Protein AF-A0A3R6X4B0-F1 (afdb_monomer_lite)

Foldseek 3Di:
DLLQQLLCVVVVHPVVPGPCPVPDPVVNDQDLDPVCPLVVQAWDWWADPQFGTFPDWDWDPNPATKIKTWGAGDPPDDLVLKFKDKQPHTDAFDDDPRTTIDMDTRQDLQCQPPWIWIWIDNPPDITITTHGNSNVLSVLSPDDPPPDDPSVVSSSSSSVSSSSVCCVVVVDD

Radius of gyration: 17.88 Å; chains: 1; bounding box: 40×33×52 Å

Secondary structure (DSSP, 8-state):
-HHHHHHHHHTT-STTS-TTTTS-TTTTPPPS-STTGGGG-PPP--EETTTEEEEEEEEE-SSS-EEEEEEEEPTT--GGG-EEEETTEE--PEEETTEEEEEE----GGGTT--EEEEEE-SS-EEEEEE-HHHHHHHHHTSPTTSS-HHHHHHHHHHHHHHHHHHHHH---

Structure (mmCIF, N/CA/C/O backbone):
data_AF-A0A3R6X4B0-F1
#
_entry.id   AF-A0A3R6X4B0-F1
#
loop_
_atom_site.group_PDB
_atom_site.id
_atom_site.type_symbol
_atom_site.label_atom_id
_atom_site.label_alt_id
_atom_site.label_comp_id
_atom_site.label_asym_id
_atom_site.label_entity_id
_atom_site.label_seq_id
_atom_site.pdbx_PDB_ins_code
_atom_site.Cartn_x
_atom_site.Cartn_y
_atom_site.Cartn_z
_atom_site.occupancy
_atom_site.B_iso_or_equiv
_atom_site.auth_seq_id
_atom_site.auth_comp_id
_atom_site.auth_asym_id
_atom_site.auth_atom_id
_atom_site.pdbx_PDB_model_num
ATOM 1 N N . MET A 1 1 ? 8.317 2.671 -20.870 1.00 73.75 1 MET A N 1
ATOM 2 C CA . MET A 1 1 ? 8.643 1.346 -21.458 1.00 73.75 1 MET A CA 1
ATOM 3 C C . MET A 1 1 ? 9.401 0.444 -20.483 1.00 73.75 1 MET A C 1
ATOM 5 O O . MET A 1 1 ? 9.074 -0.736 -20.419 1.00 73.75 1 MET A O 1
ATOM 9 N N . ASN A 1 2 ? 10.327 0.977 -19.675 1.00 84.56 2 ASN A N 1
ATOM 10 C CA . ASN A 1 2 ? 11.082 0.195 -18.682 1.00 84.56 2 ASN A CA 1
ATOM 11 C C . ASN A 1 2 ? 10.197 -0.494 -17.626 1.00 84.56 2 ASN A C 1
ATOM 13 O O . ASN A 1 2 ? 10.368 -1.688 -17.402 1.00 84.56 2 ASN A O 1
ATOM 17 N N . TYR A 1 3 ? 9.165 0.177 -17.091 1.00 81.69 3 TYR A N 1
ATOM 18 C CA . TYR A 1 3 ? 8.182 -0.472 -16.204 1.00 81.69 3 TYR A CA 1
ATOM 19 C C . TYR A 1 3 ? 7.531 -1.725 -16.818 1.00 81.69 3 TYR A C 1
ATOM 21 O O . TYR A 1 3 ? 7.415 -2.755 -16.155 1.00 81.69 3 TYR A O 1
ATOM 29 N N . GLY A 1 4 ? 7.164 -1.670 -18.103 1.00 81.31 4 GLY A N 1
ATOM 30 C CA . GLY A 1 4 ? 6.580 -2.809 -18.818 1.00 81.31 4 GLY A CA 1
ATOM 31 C C . GLY A 1 4 ? 7.544 -3.993 -18.917 1.00 81.31 4 GLY A C 1
ATOM 32 O O . GLY A 1 4 ? 7.166 -5.113 -18.587 1.00 81.31 4 GLY A O 1
ATOM 33 N N . ALA A 1 5 ? 8.805 -3.742 -19.278 1.00 84.44 5 ALA A N 1
ATOM 34 C CA . ALA A 1 5 ? 9.828 -4.785 -19.367 1.00 84.44 5 ALA A CA 1
ATOM 35 C C . ALA A 1 5 ? 10.166 -5.406 -18.000 1.00 84.44 5 ALA A C 1
ATOM 37 O O . ALA A 1 5 ? 10.307 -6.625 -17.891 1.00 84.44 5 ALA A O 1
ATOM 38 N N . CYS A 1 6 ? 10.242 -4.594 -16.942 1.00 85.25 6 CYS A N 1
ATOM 39 C CA . CYS A 1 6 ? 10.422 -5.087 -15.576 1.00 85.25 6 CYS A CA 1
ATOM 40 C C . CYS A 1 6 ? 9.224 -5.927 -15.118 1.00 85.25 6 CYS A C 1
ATOM 42 O O . CYS A 1 6 ? 9.415 -6.995 -14.543 1.00 85.25 6 CYS A O 1
ATOM 44 N N . SER A 1 7 ? 7.997 -5.503 -15.438 1.00 82.25 7 SER A N 1
ATOM 45 C CA . SER A 1 7 ? 6.775 -6.263 -15.136 1.00 82.25 7 SER A CA 1
ATOM 46 C C . SER A 1 7 ? 6.751 -7.612 -15.862 1.00 82.25 7 SER A C 1
ATOM 48 O O . SER A 1 7 ? 6.443 -8.636 -15.254 1.00 82.25 7 SER A O 1
ATOM 50 N N . GLN A 1 8 ? 7.126 -7.638 -17.146 1.00 85.19 8 GLN A N 1
ATOM 51 C CA . GLN A 1 8 ? 7.242 -8.867 -17.940 1.00 85.19 8 GLN A CA 1
ATOM 52 C C . GLN A 1 8 ? 8.205 -9.872 -17.301 1.00 85.19 8 GLN A C 1
ATOM 54 O O . GLN A 1 8 ? 7.858 -11.045 -17.160 1.00 85.19 8 GLN A O 1
ATOM 59 N N . LYS A 1 9 ? 9.382 -9.412 -16.860 1.00 87.25 9 LYS A N 1
ATOM 60 C CA . LYS A 1 9 ? 10.363 -10.254 -16.161 1.00 87.25 9 LYS A CA 1
ATOM 61 C C . LYS A 1 9 ? 9.831 -10.746 -14.816 1.00 87.25 9 LYS A C 1
ATOM 63 O O . LYS A 1 9 ? 9.786 -11.952 -14.597 1.00 87.25 9 LYS A O 1
ATOM 68 N N . TYR A 1 10 ? 9.351 -9.836 -13.966 1.00 87.44 10 TYR A N 1
ATOM 69 C CA . TYR A 1 10 ? 8.884 -10.160 -12.615 1.00 87.44 10 TYR A CA 1
ATOM 70 C C . TYR A 1 10 ? 7.732 -11.175 -12.612 1.00 87.44 10 TYR A C 1
ATOM 72 O O . TYR A 1 10 ? 7.710 -12.112 -11.818 1.00 87.44 10 TYR A O 1
ATOM 80 N N . PHE A 1 11 ? 6.777 -11.032 -13.534 1.00 88.00 11 PHE A N 1
ATOM 81 C CA . PHE A 1 11 ? 5.640 -11.950 -13.644 1.00 88.00 11 PHE A CA 1
ATOM 82 C C . PHE A 1 11 ? 5.890 -13.147 -14.574 1.00 88.00 11 PHE A C 1
ATOM 84 O O . PHE A 1 11 ? 4.974 -13.950 -14.779 1.00 88.00 11 PHE A O 1
ATOM 91 N N . ASN A 1 12 ? 7.098 -13.273 -15.136 1.00 88.25 12 ASN A N 1
ATOM 92 C CA . ASN A 1 12 ? 7.474 -14.275 -16.133 1.00 88.25 12 ASN A CA 1
ATOM 93 C C . ASN A 1 12 ? 6.470 -14.354 -17.306 1.00 88.25 12 ASN A C 1
ATOM 95 O O . ASN A 1 12 ? 5.888 -15.401 -17.609 1.00 88.25 12 ASN A O 1
ATOM 99 N N . LYS A 1 13 ? 6.200 -13.204 -17.934 1.00 86.62 13 LYS A N 1
ATOM 100 C CA . LYS A 1 13 ? 5.257 -13.038 -19.049 1.00 86.62 13 LYS A CA 1
ATOM 101 C C . LYS A 1 13 ? 5.937 -12.374 -20.239 1.00 86.62 13 LYS A C 1
ATOM 103 O O . LYS A 1 13 ? 6.436 -11.267 -20.108 1.00 86.62 13 LYS A O 1
ATOM 108 N N . ALA A 1 14 ? 5.879 -13.021 -21.407 1.00 86.38 14 ALA A N 1
ATOM 109 C CA . ALA A 1 14 ? 6.414 -12.493 -22.669 1.00 86.38 14 ALA A CA 1
ATOM 110 C C . ALA A 1 14 ? 7.880 -12.014 -22.564 1.00 86.38 14 ALA A C 1
ATOM 112 O O . ALA A 1 14 ? 8.239 -10.966 -23.090 1.00 86.38 14 ALA A O 1
ATOM 113 N N . VAL A 1 15 ? 8.722 -12.777 -21.857 1.00 88.88 15 VAL A N 1
ATOM 114 C CA . VAL A 1 15 ? 10.121 -12.407 -21.570 1.00 88.88 15 VAL A CA 1
ATOM 115 C C . VAL A 1 15 ? 11.027 -12.409 -22.808 1.00 88.88 15 VAL A C 1
ATOM 117 O O . VAL A 1 15 ? 12.041 -11.718 -22.805 1.00 88.88 15 VAL A O 1
ATOM 120 N N . ASP A 1 16 ? 10.631 -13.104 -23.879 1.00 88.94 16 ASP A N 1
ATOM 121 C CA . ASP A 1 16 ? 11.323 -13.095 -25.179 1.00 88.94 16 ASP A CA 1
ATOM 122 C C . ASP A 1 16 ? 10.982 -11.859 -26.035 1.00 88.94 16 ASP A C 1
ATOM 124 O O . ASP A 1 16 ? 11.604 -11.613 -27.068 1.00 88.94 16 ASP A O 1
ATOM 128 N N . ASP A 1 17 ? 9.989 -11.067 -25.614 1.00 90.75 17 ASP A N 1
ATOM 129 C CA . ASP A 1 17 ? 9.497 -9.889 -26.329 1.00 90.75 17 ASP A CA 1
ATOM 130 C C . ASP A 1 17 ? 9.330 -8.698 -25.375 1.00 90.75 17 ASP A C 1
ATOM 132 O O . ASP A 1 17 ? 8.232 -8.196 -25.122 1.00 90.75 17 ASP A O 1
ATOM 136 N N . LEU A 1 18 ? 10.447 -8.278 -24.776 1.00 89.75 18 LEU A N 1
ATOM 137 C CA . LEU A 1 18 ? 10.450 -7.198 -23.791 1.00 89.75 18 LEU A CA 1
ATOM 138 C C . LEU A 1 18 ? 9.989 -5.865 -24.395 1.00 89.75 18 LEU A C 1
ATOM 140 O O . LEU A 1 18 ? 10.432 -5.454 -25.468 1.00 89.75 18 LEU A O 1
ATOM 144 N N . ALA A 1 19 ? 9.178 -5.126 -23.641 1.00 87.88 19 ALA A N 1
ATOM 145 C CA . ALA A 1 19 ? 8.595 -3.850 -24.047 1.00 87.88 19 ALA A CA 1
ATOM 146 C C . ALA A 1 19 ? 9.638 -2.767 -24.370 1.00 87.88 19 ALA A C 1
ATOM 148 O O . ALA A 1 19 ? 9.338 -1.819 -25.092 1.00 87.88 19 ALA A O 1
ATOM 149 N N . ASN A 1 20 ? 10.858 -2.888 -23.841 1.00 87.19 20 ASN A N 1
ATOM 150 C CA . ASN A 1 20 ? 11.968 -1.973 -24.100 1.00 87.19 20 ASN A CA 1
ATOM 151 C C . ASN A 1 20 ? 13.062 -2.570 -25.007 1.00 87.19 20 ASN A C 1
ATOM 153 O O . ASN A 1 20 ? 14.118 -1.958 -25.145 1.00 87.19 20 ASN A O 1
ATOM 157 N N . LYS A 1 21 ? 12.832 -3.724 -25.658 1.00 87.31 21 LYS A N 1
ATOM 158 C CA . LYS A 1 21 ? 13.853 -4.439 -26.456 1.00 87.31 21 LYS A CA 1
ATOM 159 C C . LYS A 1 21 ? 1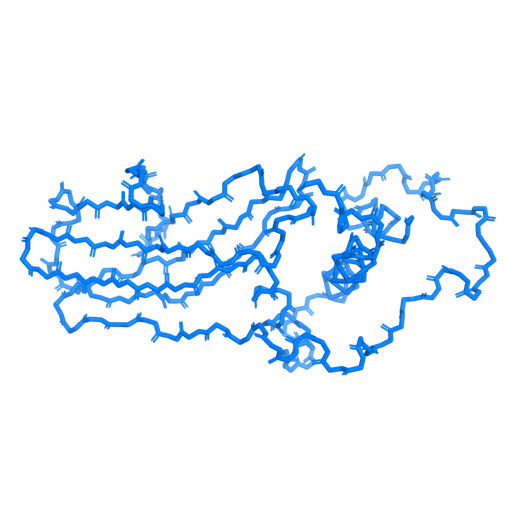4.478 -3.617 -27.593 1.00 87.31 21 LYS A C 1
ATOM 161 O O . LYS A 1 21 ? 15.594 -3.903 -28.003 1.00 87.31 21 LYS A O 1
ATOM 166 N N . ASN A 1 22 ? 13.749 -2.624 -28.106 1.00 88.31 22 ASN A N 1
ATOM 167 C CA . ASN A 1 22 ? 14.190 -1.758 -29.204 1.00 88.31 22 ASN A CA 1
ATOM 168 C C . ASN A 1 22 ? 14.879 -0.470 -28.716 1.00 88.31 22 ASN A C 1
ATOM 170 O O . ASN A 1 22 ? 15.312 0.332 -29.540 1.00 88.31 22 ASN A O 1
ATOM 174 N N . LEU A 1 23 ? 14.938 -0.242 -27.401 1.00 87.00 23 LEU A N 1
ATOM 175 C CA . LEU A 1 23 ? 15.666 0.882 -26.818 1.00 87.00 23 LEU A CA 1
ATOM 176 C C . LEU A 1 23 ? 17.159 0.559 -26.748 1.00 87.00 23 LEU A C 1
ATOM 178 O O . LEU A 1 23 ? 17.549 -0.601 -26.606 1.00 87.00 23 LEU A O 1
ATOM 182 N N . ASN A 1 24 ? 17.996 1.590 -26.840 1.00 85.75 24 ASN A N 1
ATOM 183 C CA . ASN A 1 24 ? 19.426 1.436 -26.588 1.00 85.75 24 ASN A CA 1
ATOM 184 C C . ASN A 1 24 ? 19.682 1.188 -25.086 1.00 85.75 24 ASN A C 1
ATOM 186 O O . ASN A 1 24 ? 18.801 1.380 -24.250 1.00 85.75 24 ASN A O 1
ATOM 190 N N . SER A 1 25 ? 20.901 0.775 -24.738 1.00 80.19 25 SER A N 1
ATOM 191 C CA . SER A 1 25 ? 21.256 0.439 -23.353 1.00 80.19 25 SER A CA 1
ATOM 192 C C . SER A 1 25 ? 21.119 1.609 -22.376 1.00 80.19 25 SER A C 1
ATOM 194 O O . SER A 1 25 ? 20.826 1.374 -21.211 1.00 80.19 25 SER A O 1
ATOM 196 N N . TYR A 1 26 ? 21.314 2.846 -22.842 1.00 77.56 26 TYR A N 1
ATOM 197 C CA . TYR A 1 26 ? 21.172 4.048 -22.020 1.00 77.56 26 TYR A CA 1
ATOM 198 C C . TYR A 1 26 ? 19.702 4.294 -21.651 1.00 77.56 26 TYR A C 1
ATOM 200 O O . TYR A 1 26 ? 19.375 4.467 -20.485 1.00 77.56 26 TYR A O 1
ATOM 208 N N . ASP A 1 27 ? 18.791 4.186 -22.618 1.00 79.31 27 ASP A N 1
ATOM 209 C CA . ASP A 1 27 ? 17.349 4.373 -22.403 1.00 79.31 27 ASP A CA 1
ATOM 210 C C . ASP A 1 27 ? 16.686 3.198 -21.654 1.00 79.31 27 ASP A C 1
ATOM 212 O O . ASP A 1 27 ? 15.547 3.304 -21.187 1.00 79.31 27 ASP A O 1
ATOM 216 N N . GLN A 1 28 ? 17.369 2.054 -21.550 1.00 80.44 28 GLN A N 1
ATOM 217 C CA . GLN A 1 28 ? 16.946 0.920 -20.722 1.00 80.44 28 GLN A CA 1
ATOM 218 C C . GLN A 1 28 ? 17.353 1.067 -19.252 1.00 80.44 28 GLN A C 1
ATOM 220 O O . GLN A 1 28 ? 16.812 0.353 -18.402 1.00 80.44 28 GLN A O 1
ATOM 225 N N . GLU A 1 29 ? 18.292 1.963 -18.947 1.00 80.56 29 GLU A N 1
ATOM 226 C CA . GLU A 1 29 ? 18.723 2.231 -17.583 1.00 80.56 29 GLU A CA 1
ATOM 227 C C . GLU A 1 29 ? 17.609 2.959 -16.822 1.00 80.56 29 GLU A C 1
ATOM 229 O O . GLU A 1 29 ? 16.997 3.905 -17.317 1.00 80.56 29 GLU A O 1
ATOM 234 N N . ILE A 1 30 ? 17.313 2.494 -15.607 1.00 80.56 30 ILE A N 1
ATOM 235 C CA . ILE A 1 30 ? 16.390 3.192 -14.711 1.00 80.56 30 ILE A CA 1
ATOM 236 C C . ILE A 1 30 ? 17.265 3.984 -13.741 1.00 80.56 30 ILE A C 1
ATOM 238 O O . ILE A 1 30 ? 18.032 3.355 -13.003 1.00 80.56 30 ILE A O 1
ATOM 242 N N . PRO A 1 31 ? 17.183 5.322 -13.709 1.00 72.62 31 PRO A N 1
ATOM 243 C CA . PRO A 1 31 ? 18.043 6.131 -12.855 1.00 72.62 31 PRO A CA 1
ATOM 244 C C . PRO A 1 31 ? 17.876 5.747 -11.378 1.00 72.62 31 PRO A C 1
ATOM 246 O O . PRO A 1 31 ? 16.771 5.491 -10.902 1.00 72.62 31 PRO A O 1
ATOM 249 N N . ASP A 1 32 ? 18.992 5.662 -10.647 1.00 63.28 32 ASP A N 1
ATOM 250 C CA . ASP A 1 32 ? 19.027 5.192 -9.251 1.00 63.28 32 ASP A CA 1
ATOM 251 C C . ASP A 1 32 ? 18.289 6.100 -8.271 1.00 63.28 32 ASP A C 1
ATOM 253 O O . ASP A 1 32 ? 17.886 5.656 -7.195 1.00 63.28 32 ASP A O 1
ATOM 257 N N . ARG A 1 33 ? 18.134 7.381 -8.605 1.00 60.03 33 ARG A N 1
ATOM 258 C CA . ARG A 1 33 ? 17.599 8.382 -7.688 1.00 60.03 33 ARG A CA 1
ATOM 259 C C . ARG A 1 33 ? 16.831 9.420 -8.477 1.00 60.03 33 ARG A C 1
ATOM 261 O O . ARG A 1 33 ? 17.416 10.186 -9.229 1.00 60.03 33 ARG A O 1
ATOM 268 N N . PHE A 1 34 ? 15.530 9.466 -8.239 1.00 68.12 34 PHE A N 1
ATOM 269 C CA . PHE A 1 34 ? 14.620 10.507 -8.712 1.00 68.12 34 PHE A CA 1
ATOM 270 C C . PHE A 1 34 ? 14.891 11.859 -8.015 1.00 68.12 34 PHE A C 1
ATOM 272 O O . PHE A 1 34 ? 13.966 12.466 -7.498 1.00 68.12 34 PHE A O 1
ATOM 279 N N . ASP A 1 35 ? 16.149 12.283 -7.851 1.00 67.38 35 ASP A N 1
ATOM 280 C CA . ASP A 1 35 ? 16.543 13.501 -7.117 1.00 67.38 35 ASP A CA 1
ATOM 281 C C . ASP A 1 35 ? 15.882 13.655 -5.728 1.00 67.38 35 ASP A C 1
ATOM 283 O O . ASP A 1 35 ? 15.530 14.746 -5.286 1.00 67.38 35 ASP A O 1
ATOM 287 N N . GLY A 1 36 ? 15.675 12.539 -5.019 1.00 78.62 36 GLY A N 1
ATOM 288 C CA . GLY A 1 36 ? 14.999 12.536 -3.718 1.00 78.62 36 GLY A CA 1
ATOM 289 C C . GLY A 1 36 ? 13.472 12.673 -3.771 1.00 78.62 36 GLY A C 1
ATOM 290 O O . GLY A 1 36 ? 12.856 12.710 -2.713 1.00 78.62 36 GLY A O 1
ATOM 291 N N . TYR A 1 37 ? 12.843 12.670 -4.952 1.00 83.62 37 TYR A N 1
ATOM 292 C CA . TYR A 1 37 ? 11.382 12.654 -5.146 1.00 83.62 37 TYR A CA 1
ATOM 293 C C . TYR A 1 37 ? 10.682 11.607 -4.275 1.00 83.62 37 TYR A C 1
ATOM 295 O O . TYR A 1 37 ? 9.666 11.906 -3.651 1.00 83.62 37 TYR A O 1
ATOM 303 N N . ILE A 1 38 ? 11.258 10.404 -4.161 1.00 88.19 38 ILE A N 1
ATOM 304 C CA . ILE A 1 38 ? 10.654 9.326 -3.373 1.00 88.19 38 ILE A CA 1
ATOM 305 C C . ILE A 1 38 ? 10.563 9.667 -1.874 1.00 88.19 38 ILE A C 1
ATOM 307 O O . ILE A 1 38 ? 9.667 9.181 -1.192 1.00 88.19 38 ILE A O 1
ATOM 311 N N . ASN A 1 39 ? 11.429 10.552 -1.366 1.00 89.62 39 ASN A N 1
ATOM 312 C CA . ASN A 1 39 ? 11.486 10.920 0.052 1.00 89.62 39 ASN A CA 1
ATOM 313 C C . ASN A 1 39 ? 10.238 11.675 0.531 1.00 89.62 39 ASN A C 1
ATOM 315 O O . ASN A 1 39 ? 10.044 11.808 1.735 1.00 89.62 39 ASN A O 1
ATOM 319 N N . GLY A 1 40 ? 9.398 12.173 -0.383 1.00 89.94 40 GLY A N 1
ATOM 320 C CA . GLY A 1 40 ? 8.113 12.785 -0.042 1.00 89.94 40 GLY A CA 1
ATOM 321 C C . GLY A 1 40 ? 7.022 11.781 0.345 1.00 89.94 40 GLY A C 1
ATOM 322 O O . GLY A 1 40 ? 5.975 12.195 0.828 1.00 89.94 40 GLY A O 1
ATOM 323 N N . PHE A 1 41 ? 7.249 10.478 0.155 1.00 93.44 41 PHE A N 1
ATOM 324 C CA . PHE A 1 41 ? 6.233 9.436 0.328 1.00 93.44 41 PHE A CA 1
ATOM 325 C C . PHE A 1 41 ? 6.506 8.547 1.545 1.00 93.44 41 PHE A C 1
ATOM 327 O O . PHE A 1 41 ? 6.360 7.328 1.496 1.00 93.44 41 PHE A O 1
ATOM 334 N N . VAL A 1 42 ? 6.911 9.144 2.663 1.00 94.38 42 VAL A N 1
ATOM 335 C CA . VAL A 1 42 ? 7.042 8.406 3.924 1.00 94.38 42 VAL A CA 1
ATOM 336 C C . VAL A 1 42 ? 5.648 8.139 4.489 1.00 94.38 42 VAL A C 1
ATOM 338 O O . VAL A 1 42 ? 4.895 9.074 4.742 1.00 94.38 42 VAL A O 1
ATOM 341 N N . ALA A 1 43 ? 5.302 6.868 4.698 1.00 93.94 43 ALA A N 1
ATOM 342 C CA . ALA A 1 43 ? 4.048 6.507 5.348 1.00 93.94 43 ALA A CA 1
ATOM 343 C C . ALA A 1 43 ? 4.095 6.836 6.842 1.00 93.94 43 ALA A C 1
ATOM 345 O O . ALA A 1 43 ? 4.976 6.357 7.562 1.00 93.94 43 ALA A O 1
ATOM 346 N N . GLU A 1 44 ? 3.113 7.593 7.323 1.00 93.06 44 GLU A N 1
ATOM 347 C CA . GLU A 1 44 ? 2.943 7.801 8.754 1.00 93.06 44 GLU A CA 1
ATOM 348 C C . GLU A 1 44 ? 2.275 6.590 9.409 1.00 93.06 44 GLU A C 1
ATOM 350 O O . GLU A 1 44 ? 1.324 5.984 8.891 1.00 93.06 44 GLU A O 1
ATOM 355 N N . LYS A 1 45 ? 2.777 6.236 10.593 1.00 91.75 45 LYS A N 1
ATOM 356 C CA . LYS A 1 45 ? 2.167 5.203 11.421 1.00 91.75 45 LYS A CA 1
ATOM 357 C C . LYS A 1 45 ? 0.927 5.785 12.097 1.00 91.75 45 LYS A C 1
ATOM 359 O O . LYS A 1 45 ? 1.049 6.568 13.035 1.00 91.75 45 LYS A O 1
ATOM 364 N N . ALA A 1 46 ? -0.254 5.359 11.662 1.00 96.62 46 ALA A N 1
ATOM 365 C CA . ALA A 1 46 ? -1.499 5.694 12.337 1.00 96.62 46 ALA A CA 1
ATOM 366 C C . ALA A 1 46 ? -1.835 4.630 13.390 1.00 96.62 46 ALA A C 1
ATOM 368 O O . ALA A 1 46 ? -1.932 3.437 13.085 1.00 96.62 46 ALA A O 1
ATOM 369 N N . GLU A 1 47 ? -2.052 5.065 14.627 1.00 97.50 47 GLU A N 1
ATOM 370 C CA . GLU A 1 47 ? -2.442 4.204 15.740 1.00 97.50 47 GLU A CA 1
ATOM 371 C C . GLU A 1 47 ? -3.492 4.877 16.627 1.00 97.50 47 GLU A C 1
ATOM 373 O O . GLU A 1 47 ? -3.579 6.098 16.735 1.00 97.50 47 GLU A O 1
ATOM 378 N N . ASN A 1 48 ? -4.318 4.056 17.262 1.00 97.75 48 ASN A N 1
ATOM 379 C CA . ASN A 1 48 ? -5.344 4.458 18.203 1.00 97.75 48 ASN A CA 1
ATOM 380 C C . ASN A 1 48 ? -5.365 3.436 19.348 1.00 97.75 48 ASN A C 1
ATOM 382 O O . ASN A 1 48 ? -5.487 2.232 19.123 1.00 97.75 48 ASN A O 1
ATOM 386 N N . GLY A 1 49 ? -5.263 3.911 20.593 1.00 96.50 49 GLY A N 1
ATOM 387 C CA . GLY A 1 49 ? -5.155 3.043 21.772 1.00 96.50 49 GLY A CA 1
ATOM 388 C C . GLY A 1 49 ? -6.353 2.111 21.998 1.00 96.50 49 GLY A C 1
ATOM 389 O O . GLY A 1 49 ? -6.198 1.084 22.660 1.00 96.50 49 GLY A O 1
ATOM 390 N N . VAL A 1 50 ? -7.513 2.451 21.427 1.00 97.38 50 VAL A N 1
ATOM 391 C CA . VAL A 1 50 ? -8.732 1.639 21.446 1.00 97.38 50 VAL A CA 1
ATOM 392 C C . VAL A 1 50 ? -8.823 0.797 20.182 1.00 97.38 50 VAL A C 1
ATOM 394 O O . VAL A 1 50 ? -8.950 -0.414 20.288 1.00 97.38 50 VAL A O 1
ATOM 397 N N . LEU A 1 51 ? -8.724 1.412 18.999 1.00 97.94 51 LEU A N 1
ATOM 398 C CA . LEU A 1 51 ? -9.024 0.740 17.733 1.00 97.94 51 LEU A CA 1
ATOM 399 C C . LEU A 1 51 ? -7.889 -0.144 17.200 1.00 97.94 51 LEU A C 1
ATOM 401 O O . LEU A 1 51 ? -8.168 -1.092 16.477 1.00 97.94 51 LEU A O 1
ATOM 405 N N . GLY A 1 52 ? -6.627 0.102 17.547 1.00 97.88 52 GLY A N 1
ATOM 406 C CA . GLY A 1 52 ? -5.479 -0.614 16.978 1.00 97.88 52 GLY A CA 1
ATOM 407 C C . GLY A 1 52 ? -4.653 0.273 16.050 1.00 97.88 52 GLY A C 1
ATOM 408 O O . GLY A 1 52 ? -4.479 1.453 16.339 1.00 97.88 52 GLY A O 1
ATOM 409 N N . GLN A 1 53 ? -4.106 -0.268 14.961 1.00 98.31 53 GLN A N 1
ATOM 410 C CA . GLN A 1 53 ? -3.150 0.463 14.115 1.00 98.31 53 GLN A CA 1
ATOM 411 C C . GLN A 1 53 ? -3.200 0.063 12.637 1.00 98.31 53 GLN A C 1
ATOM 413 O O . GLN A 1 53 ? -3.618 -1.043 12.291 1.00 98.31 53 GLN A O 1
ATOM 418 N N . PHE A 1 54 ? -2.701 0.940 11.766 1.00 97.81 54 PHE A N 1
ATOM 419 C CA . PHE A 1 54 ? -2.281 0.560 10.419 1.00 97.81 54 PHE A CA 1
ATOM 420 C C . PHE A 1 54 ? -0.832 0.063 10.475 1.00 97.81 54 PHE A C 1
ATOM 422 O O . PHE A 1 54 ? 0.100 0.820 10.733 1.00 97.81 54 PHE A O 1
ATOM 429 N N . ALA A 1 55 ? -0.663 -1.248 10.302 1.00 95.62 55 ALA A N 1
ATOM 430 C CA . ALA A 1 55 ? 0.571 -1.978 10.583 1.00 95.62 55 ALA A CA 1
ATOM 431 C C . ALA A 1 55 ? 1.506 -2.110 9.371 1.00 95.62 55 ALA A C 1
ATOM 433 O O . ALA A 1 55 ? 2.668 -2.481 9.531 1.00 95.62 55 ALA A O 1
ATOM 434 N N . GLY A 1 56 ? 1.023 -1.833 8.159 1.00 94.56 56 GLY A N 1
ATOM 435 C CA . GLY A 1 56 ? 1.855 -1.916 6.965 1.00 94.56 56 GLY A CA 1
ATOM 436 C C . GLY A 1 56 ? 1.097 -1.721 5.662 1.00 94.56 56 GLY A C 1
ATOM 437 O O . GLY A 1 56 ? -0.127 -1.571 5.641 1.00 94.56 56 GLY A O 1
ATOM 438 N N . LEU A 1 57 ? 1.865 -1.763 4.574 1.00 95.00 57 LEU A N 1
ATOM 439 C CA . LEU A 1 57 ? 1.416 -1.563 3.202 1.00 95.00 57 LEU A CA 1
ATOM 440 C C . LEU A 1 57 ? 1.829 -2.756 2.334 1.00 95.00 57 LEU A C 1
ATOM 442 O O . LEU A 1 57 ? 2.872 -3.372 2.551 1.00 95.00 57 LEU A O 1
ATOM 446 N N . SER A 1 58 ? 1.042 -3.060 1.308 1.00 94.38 58 SER A N 1
ATOM 447 C CA . SER A 1 58 ? 1.515 -3.842 0.161 1.00 94.38 58 SER A CA 1
ATOM 448 C C . SER A 1 58 ? 0.883 -3.341 -1.126 1.00 94.38 58 SER A C 1
ATOM 450 O O . SER A 1 58 ? -0.156 -2.682 -1.095 1.00 94.38 58 SER A O 1
ATOM 452 N N . MET A 1 59 ? 1.494 -3.679 -2.257 1.00 93.94 59 MET A N 1
ATOM 453 C CA . MET A 1 59 ? 0.980 -3.322 -3.571 1.00 93.94 59 MET A CA 1
ATOM 454 C C . MET A 1 59 ? 0.915 -4.548 -4.476 1.00 93.94 59 MET A C 1
ATOM 456 O O . MET A 1 59 ? 1.823 -5.380 -4.488 1.00 93.94 59 MET A O 1
ATOM 460 N N . VAL A 1 60 ? -0.165 -4.655 -5.245 1.00 91.94 60 VAL A N 1
ATOM 461 C CA . VAL A 1 60 ? -0.339 -5.668 -6.290 1.00 91.94 60 VAL A CA 1
ATOM 462 C C . VAL A 1 60 ? -0.307 -4.955 -7.639 1.00 91.94 60 VAL A C 1
ATOM 464 O O . VAL A 1 60 ? -0.978 -3.943 -7.799 1.00 91.94 60 VAL A O 1
ATOM 467 N N . LEU A 1 61 ? 0.486 -5.477 -8.585 1.00 87.19 61 LEU A N 1
ATOM 468 C CA . LEU A 1 61 ? 0.727 -4.869 -9.910 1.00 87.19 61 LEU A CA 1
ATOM 469 C C . LEU A 1 61 ? 0.380 -5.797 -11.093 1.00 87.19 61 LEU A C 1
ATOM 471 O O . LEU A 1 61 ? 0.737 -5.523 -12.235 1.00 87.19 61 LEU A O 1
ATOM 475 N N . LYS A 1 62 ? -0.253 -6.950 -10.839 1.00 77.94 62 LYS A N 1
ATOM 476 C CA . LYS A 1 62 ? -0.383 -8.026 -11.841 1.00 77.94 62 LYS A CA 1
ATOM 477 C C . LYS A 1 62 ? -1.399 -7.727 -12.952 1.00 77.94 62 LYS A C 1
ATOM 479 O O . LYS A 1 62 ? -1.179 -8.122 -14.093 1.00 77.94 62 LYS A O 1
ATOM 484 N N . SER A 1 63 ? -2.527 -7.115 -12.610 1.00 76.81 63 SER A N 1
ATOM 485 C CA . SER A 1 63 ? -3.622 -6.785 -13.542 1.00 76.81 63 SER A CA 1
ATOM 486 C C . SER A 1 63 ? -3.986 -5.305 -13.508 1.00 76.81 63 SER A C 1
ATOM 488 O O . SER A 1 63 ? -4.375 -4.737 -14.520 1.00 76.81 63 SER A O 1
ATOM 490 N N . GLU A 1 64 ? -3.825 -4.694 -12.344 1.00 87.56 64 GLU A N 1
ATOM 491 C CA . GLU A 1 64 ? -4.055 -3.291 -12.038 1.00 87.56 64 GLU A CA 1
ATOM 492 C C . GLU A 1 64 ? -3.125 -2.908 -10.881 1.00 87.56 64 GLU A C 1
ATOM 494 O O . GLU A 1 64 ? -2.473 -3.783 -10.300 1.00 87.56 64 GLU A O 1
ATOM 499 N N . THR A 1 65 ? -3.078 -1.619 -10.551 1.00 91.75 65 THR A N 1
ATOM 500 C CA . THR A 1 65 ? -2.420 -1.139 -9.336 1.00 91.75 65 THR A CA 1
ATOM 501 C C . THR A 1 65 ? -3.419 -1.163 -8.186 1.00 91.75 65 THR A C 1
ATOM 503 O O . THR A 1 65 ? -4.364 -0.372 -8.165 1.00 91.75 65 THR A O 1
ATOM 506 N N . THR A 1 66 ? -3.182 -2.039 -7.213 1.00 95.38 66 THR A N 1
ATOM 507 C CA . THR A 1 66 ? -3.961 -2.112 -5.971 1.00 95.38 66 THR A CA 1
ATOM 508 C C . THR A 1 66 ? -3.055 -1.812 -4.783 1.00 95.38 66 THR A C 1
ATOM 510 O O . THR A 1 66 ? -2.046 -2.497 -4.596 1.00 95.38 66 THR A O 1
ATOM 513 N N . LEU A 1 67 ? -3.425 -0.832 -3.959 1.00 96.69 67 LEU A N 1
ATOM 514 C CA . LEU A 1 67 ? -2.790 -0.565 -2.667 1.00 96.69 67 LEU A CA 1
ATOM 515 C C . LEU A 1 67 ? -3.570 -1.273 -1.559 1.00 96.69 67 LEU A C 1
ATOM 517 O O . LEU A 1 67 ? -4.788 -1.151 -1.472 1.00 96.69 67 LEU A O 1
ATOM 521 N N . ASN A 1 68 ? -2.862 -1.977 -0.686 1.00 97.06 68 ASN A N 1
ATOM 522 C CA . ASN A 1 68 ? -3.427 -2.663 0.467 1.00 97.06 68 ASN A CA 1
ATOM 523 C C . ASN A 1 68 ? -2.866 -2.072 1.758 1.00 97.06 68 ASN A C 1
ATOM 525 O O . ASN A 1 68 ? -1.647 -2.051 1.942 1.00 97.06 68 ASN A O 1
ATOM 529 N N . ILE A 1 69 ? -3.753 -1.680 2.669 1.00 97.69 69 ILE A N 1
ATOM 530 C CA . ILE A 1 69 ? -3.417 -1.255 4.028 1.00 97.69 69 ILE A CA 1
ATOM 531 C C . ILE A 1 69 ? -3.754 -2.391 4.988 1.00 97.69 69 ILE A C 1
ATOM 533 O O . ILE A 1 69 ? -4.877 -2.902 4.996 1.00 97.69 69 ILE A O 1
ATOM 537 N N . PHE A 1 70 ? -2.785 -2.792 5.805 1.00 97.69 70 PHE A N 1
ATOM 538 C CA . PHE A 1 70 ? -2.985 -3.805 6.835 1.00 97.69 70 PHE A CA 1
ATOM 539 C C . PHE A 1 70 ? -3.454 -3.130 8.117 1.00 97.69 70 PHE A C 1
ATOM 541 O O . PHE A 1 70 ? -2.669 -2.482 8.806 1.00 97.69 70 PHE A O 1
ATOM 548 N N . TYR A 1 71 ? -4.729 -3.296 8.453 1.00 98.38 71 TYR A N 1
ATOM 549 C CA . TYR A 1 71 ? -5.260 -2.903 9.751 1.00 98.38 71 TYR A CA 1
ATOM 550 C C . TYR A 1 71 ? -5.095 -4.045 10.754 1.00 98.38 71 TYR A C 1
ATOM 552 O O . TYR A 1 71 ? -5.515 -5.180 10.514 1.00 98.38 71 TYR A O 1
ATOM 560 N N . GLU A 1 72 ? -4.477 -3.732 11.886 1.00 98.06 72 GLU A N 1
ATOM 561 C CA . GLU A 1 72 ? -4.340 -4.614 13.034 1.00 98.06 72 GLU A CA 1
ATOM 562 C C . GLU A 1 72 ? -5.256 -4.118 14.157 1.00 98.06 72 GLU A C 1
ATOM 564 O O . GLU A 1 72 ? -4.987 -3.060 14.739 1.00 98.06 72 GLU A O 1
ATOM 569 N N . PRO A 1 73 ? -6.346 -4.839 14.467 1.00 97.81 73 PRO A N 1
ATOM 570 C CA . PRO A 1 73 ? -7.244 -4.443 15.537 1.00 97.81 73 PRO A CA 1
ATOM 571 C C . PRO A 1 73 ? -6.568 -4.607 16.895 1.00 97.81 73 PRO A C 1
ATOM 573 O O . PRO A 1 73 ? -5.773 -5.523 17.116 1.00 97.81 73 PRO A O 1
ATOM 576 N N . LYS A 1 74 ? -6.940 -3.746 17.841 1.00 97.81 74 LYS A N 1
ATOM 577 C CA . LYS A 1 74 ? -6.572 -3.941 19.243 1.00 97.81 74 LYS A CA 1
ATOM 578 C C . LYS A 1 74 ? -7.172 -5.249 19.770 1.00 97.81 74 LYS A C 1
ATOM 580 O O . LYS A 1 74 ? -8.272 -5.648 19.387 1.00 97.81 74 LYS A O 1
ATOM 585 N N . GLU A 1 75 ? -6.461 -5.905 20.681 1.00 95.44 75 GLU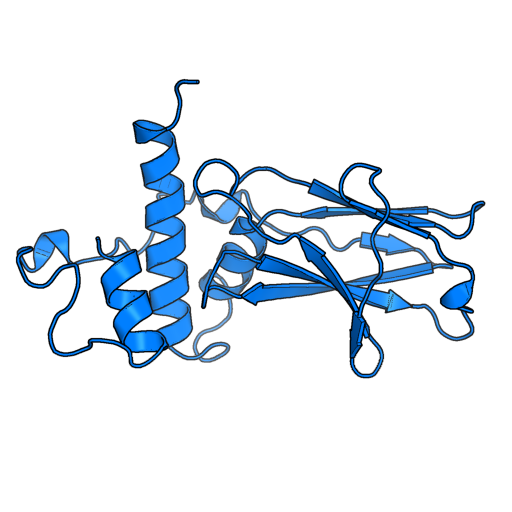 A N 1
ATOM 586 C CA . GLU A 1 75 ? -6.964 -7.099 21.359 1.00 95.44 75 GLU A CA 1
ATOM 587 C C . GLU A 1 75 ? -8.329 -6.837 22.021 1.00 95.44 75 GLU A C 1
ATOM 589 O O . GLU A 1 75 ? -8.531 -5.815 22.677 1.00 95.44 75 GLU A O 1
ATOM 594 N N . GLY A 1 76 ? -9.273 -7.764 21.832 1.00 93.06 76 GLY A N 1
ATOM 595 C CA . GLY A 1 76 ? -10.620 -7.686 22.402 1.00 93.06 76 GLY A CA 1
ATOM 596 C C . GLY A 1 76 ? -11.630 -6.861 21.599 1.00 93.06 76 GLY A C 1
ATOM 597 O O . GLY A 1 76 ? -12.811 -6.876 21.945 1.00 93.06 76 GLY A O 1
ATOM 598 N N . ILE A 1 77 ? -11.219 -6.188 20.517 1.00 94.62 77 ILE A N 1
ATOM 599 C CA . ILE A 1 77 ? -12.165 -5.488 19.643 1.00 94.62 77 ILE A CA 1
ATOM 600 C C . ILE A 1 77 ? -12.995 -6.457 18.801 1.00 94.62 77 ILE A C 1
ATOM 602 O O . ILE A 1 77 ? -12.487 -7.375 18.155 1.00 94.62 77 ILE A O 1
ATOM 606 N N . ASP A 1 78 ? -14.297 -6.180 18.758 1.00 94.94 78 ASP A N 1
ATOM 607 C CA . ASP A 1 78 ? -15.235 -6.814 17.842 1.00 94.94 78 ASP A CA 1
ATOM 608 C C . ASP A 1 78 ? -15.243 -6.070 16.503 1.00 94.94 78 ASP A C 1
ATOM 610 O O . ASP A 1 78 ? -15.939 -5.071 16.318 1.00 94.94 78 ASP A O 1
ATOM 614 N N . VAL A 1 79 ? -14.458 -6.580 15.556 1.00 96.06 79 VAL A N 1
ATOM 615 C CA . VAL A 1 79 ? -14.291 -5.977 14.227 1.00 96.06 79 VAL A CA 1
ATOM 616 C C . VAL A 1 79 ? -15.601 -5.918 13.432 1.00 96.06 79 VAL A C 1
ATOM 618 O O . VAL A 1 79 ? -15.739 -5.069 12.558 1.00 96.06 79 VAL A O 1
ATOM 621 N N . SER A 1 80 ? -16.593 -6.758 13.752 1.00 95.38 80 SER A N 1
ATOM 622 C CA . SER A 1 80 ? -17.894 -6.729 13.067 1.00 95.38 80 SER A CA 1
ATOM 623 C C . SER A 1 80 ? -18.708 -5.458 13.342 1.00 95.38 80 SER A C 1
ATOM 625 O O . SER A 1 80 ? -19.661 -5.177 12.621 1.00 95.38 80 SER A O 1
ATOM 627 N N . LYS A 1 81 ? -18.323 -4.684 14.365 1.00 96.25 81 LYS A N 1
ATOM 628 C CA . LYS A 1 81 ? -18.942 -3.404 14.739 1.00 96.25 81 LYS A CA 1
ATOM 629 C C . LYS A 1 81 ? -18.198 -2.186 14.196 1.00 96.25 81 LYS A C 1
ATOM 631 O O . LYS A 1 81 ? -18.591 -1.064 14.498 1.00 96.25 81 LYS A O 1
ATOM 636 N N . LEU A 1 82 ? -17.113 -2.398 13.456 1.00 98.25 82 LEU A N 1
ATOM 637 C CA . LEU A 1 82 ? -16.319 -1.319 12.888 1.00 98.25 82 LEU A CA 1
ATOM 638 C C . LEU A 1 82 ? -16.788 -0.992 11.475 1.00 98.25 82 LEU A C 1
ATOM 640 O O . LEU A 1 82 ? -17.054 -1.886 10.671 1.00 98.25 82 LEU A O 1
ATOM 644 N N . THR A 1 83 ? -16.794 0.296 11.161 1.00 98.44 83 THR A N 1
ATOM 645 C CA . THR A 1 83 ? -16.939 0.795 9.797 1.00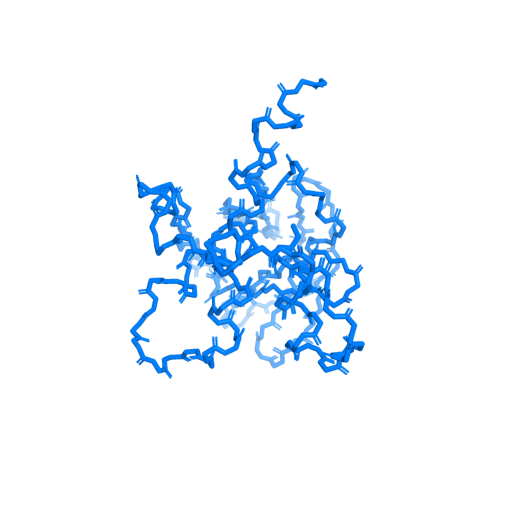 98.44 83 THR A CA 1
ATOM 646 C C . THR A 1 83 ? -15.562 1.111 9.234 1.00 98.44 83 THR A C 1
ATOM 648 O O . THR A 1 83 ? -14.745 1.773 9.879 1.00 98.44 83 THR A O 1
ATOM 651 N N . PHE A 1 84 ? -15.322 0.644 8.012 1.00 98.50 84 PHE A N 1
ATOM 652 C CA . PHE A 1 84 ? -14.094 0.866 7.258 1.00 98.50 84 PHE A CA 1
ATOM 653 C C . PHE A 1 84 ? -14.413 1.713 6.039 1.00 98.50 84 PHE A C 1
ATOM 655 O O . PHE A 1 84 ? -15.357 1.400 5.315 1.00 98.50 84 PHE A O 1
ATOM 662 N N . SER A 1 85 ? -13.623 2.747 5.773 1.00 98.25 85 SER A N 1
ATOM 663 C CA . SER A 1 85 ? -13.831 3.592 4.597 1.00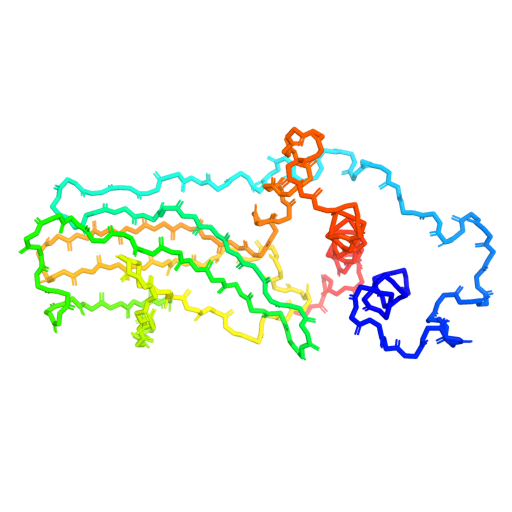 98.25 85 SER A CA 1
ATOM 664 C C . SER A 1 85 ? -12.536 4.099 3.984 1.00 98.25 85 SER A C 1
ATOM 666 O O . SER A 1 85 ? -11.534 4.263 4.680 1.00 98.25 85 SER A O 1
ATOM 668 N N . VAL A 1 86 ? -12.599 4.409 2.690 1.00 97.38 86 VAL A N 1
ATOM 669 C CA . VAL A 1 86 ? -11.563 5.134 1.947 1.00 97.38 86 VAL A CA 1
ATOM 670 C C . VAL A 1 86 ? -12.196 6.380 1.342 1.00 97.38 86 VAL A C 1
ATOM 672 O O . VAL A 1 86 ? -13.207 6.270 0.649 1.00 97.38 86 VAL A O 1
ATOM 675 N N . ASP A 1 87 ? -11.650 7.558 1.641 1.00 96.00 87 ASP A N 1
ATOM 676 C CA . ASP A 1 87 ? -12.229 8.864 1.281 1.00 96.00 87 ASP A CA 1
ATOM 677 C C . ASP A 1 87 ? -13.724 8.970 1.664 1.00 96.00 87 ASP A C 1
ATOM 679 O O . ASP A 1 87 ? -14.560 9.472 0.913 1.00 96.00 87 ASP A O 1
ATOM 683 N N . GLY A 1 88 ? -14.090 8.417 2.826 1.00 96.06 88 GLY A N 1
ATOM 684 C CA . GLY A 1 88 ? -15.470 8.391 3.325 1.00 96.06 88 GLY A CA 1
ATOM 685 C C . GLY A 1 88 ? -16.407 7.397 2.625 1.00 96.06 88 GLY A C 1
ATOM 686 O O . GLY A 1 88 ? -17.553 7.251 3.043 1.00 96.06 88 GLY A O 1
ATOM 687 N N . LYS A 1 89 ? -15.947 6.672 1.600 1.00 97.19 89 LYS A N 1
ATOM 688 C CA . LYS A 1 89 ? -16.707 5.578 0.988 1.00 97.19 89 LYS A CA 1
ATOM 689 C C . LYS A 1 89 ? -16.445 4.278 1.736 1.00 97.19 89 LYS A C 1
ATOM 691 O O . LYS A 1 89 ? -15.298 3.844 1.833 1.00 97.19 89 LYS A O 1
ATOM 696 N N . GLU A 1 90 ? -17.502 3.645 2.232 1.00 97.56 90 GLU A N 1
ATOM 697 C CA . GLU A 1 90 ? -17.387 2.375 2.948 1.00 97.56 90 GLU A CA 1
ATOM 698 C C . GLU A 1 90 ? -16.807 1.259 2.070 1.00 97.56 90 GLU A C 1
ATOM 700 O O . GLU A 1 90 ? -17.117 1.140 0.879 1.00 97.56 90 GLU A O 1
ATOM 705 N N . ILE A 1 91 ? -15.973 0.427 2.687 1.00 96.94 91 ILE A N 1
ATOM 706 C CA . ILE A 1 91 ? -15.367 -0.755 2.081 1.00 96.94 91 ILE A CA 1
ATOM 707 C C . ILE A 1 91 ? -15.489 -1.950 3.025 1.00 96.94 91 ILE A C 1
ATOM 709 O O . ILE A 1 91 ? -15.583 -1.806 4.240 1.00 96.94 91 ILE A O 1
ATOM 713 N N . THR A 1 92 ? -15.466 -3.158 2.467 1.00 97.00 92 THR A N 1
ATOM 714 C CA . THR A 1 92 ? -15.414 -4.391 3.260 1.00 97.00 92 THR A CA 1
ATOM 715 C C . THR A 1 92 ? -13.979 -4.907 3.286 1.00 97.00 92 THR A C 1
ATOM 717 O O . THR A 1 92 ? -13.464 -5.273 2.228 1.00 97.00 92 THR A O 1
ATOM 720 N N . PRO A 1 93 ? -13.310 -4.954 4.450 1.00 97.38 93 PRO A N 1
ATOM 721 C CA . PRO A 1 93 ? -11.951 -5.462 4.513 1.00 97.38 93 PRO A CA 1
ATOM 722 C C . PRO A 1 93 ? -11.913 -6.990 4.411 1.00 97.38 93 PRO A C 1
ATOM 724 O O . PRO A 1 93 ? -12.845 -7.693 4.809 1.00 97.38 93 PRO A O 1
ATOM 727 N N . VAL A 1 94 ? -10.785 -7.527 3.949 1.00 97.44 94 VAL A N 1
ATOM 728 C CA . VAL A 1 94 ? -10.557 -8.976 3.855 1.00 97.44 94 VAL A CA 1
ATOM 729 C C . VAL A 1 94 ? -9.669 -9.445 5.004 1.00 97.44 94 VAL A C 1
ATOM 731 O O . VAL A 1 94 ? -8.529 -9.003 5.140 1.00 97.44 94 VAL A O 1
ATOM 734 N N . LYS A 1 95 ? -10.152 -10.386 5.820 1.00 96.56 95 LYS A N 1
ATOM 735 C CA . LYS A 1 95 ? -9.366 -10.954 6.926 1.00 96.56 95 LYS A CA 1
ATOM 736 C C . LYS A 1 95 ? -8.229 -11.849 6.414 1.00 96.56 95 LYS A C 1
ATOM 738 O O . LYS A 1 95 ? -8.465 -12.785 5.647 1.00 96.56 95 LYS A O 1
ATOM 743 N N . ARG A 1 96 ? -7.001 -11.613 6.887 1.00 94.88 96 ARG A N 1
ATOM 744 C CA . ARG A 1 96 ? -5.797 -12.422 6.622 1.00 94.88 96 ARG A CA 1
ATOM 745 C C . ARG A 1 96 ? -4.958 -12.555 7.896 1.00 94.88 96 ARG A C 1
ATOM 747 O O . ARG A 1 96 ? -4.249 -11.634 8.289 1.00 94.88 96 ARG A O 1
ATOM 754 N N . GLY A 1 97 ? -5.025 -13.721 8.540 1.00 93.94 97 GLY A N 1
ATOM 755 C CA . GLY A 1 97 ? -4.378 -13.928 9.839 1.00 93.94 97 GLY A CA 1
ATOM 756 C C . GLY A 1 97 ? -4.972 -12.999 10.902 1.00 93.94 97 GLY A C 1
ATOM 757 O O . GLY A 1 97 ? -6.193 -12.977 11.077 1.00 93.94 97 GLY A O 1
ATOM 758 N N . GLN A 1 98 ? -4.114 -12.234 11.584 1.00 94.12 98 GLN A N 1
ATOM 759 C CA . GLN A 1 98 ? -4.524 -11.208 12.555 1.00 94.12 98 GLN A CA 1
ATOM 760 C C . GLN A 1 98 ? -4.942 -9.876 11.912 1.00 94.12 98 GLN A C 1
ATOM 762 O O . GLN A 1 98 ? -5.541 -9.042 12.584 1.00 94.12 98 GLN A O 1
ATOM 767 N N . TYR A 1 99 ? -4.657 -9.682 10.621 1.00 97.69 99 TYR A N 1
ATOM 768 C CA . TYR A 1 99 ? -4.904 -8.423 9.926 1.00 97.69 99 TYR A CA 1
ATOM 769 C C . TYR A 1 99 ? -6.227 -8.425 9.160 1.00 97.69 99 TYR A C 1
ATOM 771 O O . TYR A 1 99 ? -6.726 -9.463 8.713 1.00 97.69 99 TYR A O 1
ATOM 779 N N . TYR A 1 100 ? -6.746 -7.224 8.944 1.00 98.12 100 TYR A N 1
ATOM 780 C CA . TYR A 1 100 ? -7.838 -6.920 8.030 1.00 98.12 100 TYR A CA 1
ATOM 781 C C . TYR A 1 100 ? -7.287 -6.014 6.935 1.00 98.12 100 TYR A C 1
ATOM 783 O O . TYR A 1 100 ? -6.729 -4.956 7.213 1.00 98.12 100 TYR A O 1
ATOM 791 N N . ILE A 1 101 ? -7.392 -6.460 5.688 1.00 97.88 101 ILE A N 1
ATOM 792 C CA . ILE A 1 101 ? -6.814 -5.764 4.544 1.00 97.88 101 ILE A CA 1
ATOM 793 C C . ILE A 1 101 ? -7.859 -4.826 3.956 1.00 97.88 101 ILE A C 1
ATOM 795 O O . ILE A 1 101 ? -8.915 -5.283 3.517 1.00 97.88 101 ILE A O 1
ATOM 799 N N . LEU A 1 102 ? -7.546 -3.534 3.948 1.00 97.69 102 LEU A N 1
ATOM 800 C CA . LEU A 1 102 ? -8.305 -2.502 3.254 1.00 97.69 102 LEU A CA 1
ATOM 801 C C . LEU A 1 102 ? -7.645 -2.279 1.892 1.00 97.69 102 LEU A C 1
ATOM 803 O O . LEU A 1 102 ? -6.470 -1.916 1.836 1.00 97.69 102 LEU A O 1
ATOM 807 N N . SER A 1 103 ? -8.388 -2.499 0.811 1.00 96.06 103 SER A N 1
ATOM 808 C CA . SER A 1 103 ? -7.858 -2.433 -0.554 1.00 96.06 103 SER A CA 1
ATOM 809 C C . SER A 1 103 ? -8.394 -1.215 -1.297 1.00 96.06 103 SER A C 1
ATOM 811 O O . SER A 1 103 ? -9.600 -0.976 -1.338 1.00 96.06 103 SER A O 1
ATOM 813 N N . LEU A 1 104 ? -7.481 -0.468 -1.910 1.00 95.81 104 LEU A N 1
ATOM 814 C CA . LEU A 1 104 ? -7.769 0.547 -2.910 1.00 95.81 104 LEU A CA 1
ATOM 815 C C . LEU A 1 104 ? -7.334 0.008 -4.273 1.00 95.81 104 LEU A C 1
ATOM 817 O O . LEU A 1 104 ? -6.146 -0.066 -4.581 1.00 95.81 104 LEU A O 1
ATOM 821 N N . GLU A 1 105 ? -8.322 -0.400 -5.053 1.00 94.19 105 GLU A N 1
ATOM 822 C CA . GLU A 1 105 ? -8.177 -1.014 -6.371 1.00 94.19 105 GLU A CA 1
ATOM 823 C C . GLU A 1 105 ? -8.177 0.031 -7.492 1.00 94.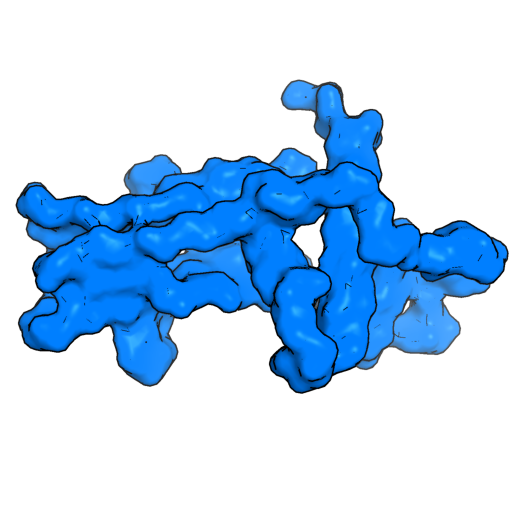19 105 GLU A C 1
ATOM 825 O O . GLU A 1 105 ? -8.616 1.167 -7.302 1.00 94.19 105 GLU A O 1
ATOM 830 N N . ASN A 1 106 ? -7.738 -0.377 -8.684 1.00 92.12 106 ASN A N 1
ATOM 831 C CA . ASN A 1 106 ? -7.813 0.425 -9.908 1.00 92.12 106 ASN A CA 1
ATOM 832 C C . ASN A 1 106 ? -7.158 1.819 -9.820 1.00 92.12 106 ASN A C 1
ATOM 834 O O . ASN A 1 106 ? -7.642 2.775 -10.433 1.00 92.12 106 ASN A O 1
ATOM 838 N N . ILE A 1 107 ? -6.040 1.948 -9.095 1.00 92.06 107 ILE A N 1
ATOM 839 C CA . ILE A 1 107 ? -5.316 3.223 -8.999 1.00 92.06 107 ILE A CA 1
ATOM 840 C C . ILE A 1 107 ? -4.723 3.558 -10.365 1.00 92.06 107 ILE A C 1
ATOM 842 O O . ILE A 1 107 ? -3.898 2.817 -10.911 1.00 92.06 107 ILE A O 1
ATOM 846 N N . LYS A 1 108 ? -5.136 4.693 -10.929 1.00 87.62 108 LYS A N 1
ATOM 847 C CA . LYS A 1 108 ? -4.630 5.141 -12.226 1.00 87.62 108 LYS A CA 1
ATOM 848 C C . LYS A 1 108 ? -3.206 5.658 -12.103 1.00 87.62 108 LYS A C 1
ATOM 850 O O . LYS A 1 108 ? -2.786 6.161 -11.066 1.00 87.62 108 LYS A O 1
ATOM 855 N N . ALA A 1 109 ? -2.484 5.615 -13.217 1.00 81.12 109 ALA A N 1
ATOM 856 C CA . ALA A 1 109 ? -1.114 6.108 -13.308 1.00 81.12 109 ALA A CA 1
ATOM 857 C C . ALA A 1 109 ? -0.944 7.566 -12.843 1.00 81.12 109 ALA A C 1
ATOM 859 O O . ALA A 1 109 ? 0.038 7.895 -12.190 1.00 81.12 109 ALA A O 1
ATOM 860 N N . ASN A 1 110 ? -1.910 8.433 -13.150 1.00 81.25 110 ASN A N 1
ATOM 861 C CA . ASN A 1 110 ? -1.905 9.839 -12.740 1.00 81.25 110 ASN A CA 1
ATOM 862 C C . ASN A 1 110 ? -2.421 10.069 -11.305 1.00 81.25 110 ASN A C 1
ATOM 864 O O . ASN A 1 110 ? -2.498 11.211 -10.868 1.00 81.25 110 ASN A O 1
ATOM 868 N N . GLU A 1 111 ? -2.789 9.009 -10.584 1.00 88.94 111 GLU A N 1
ATOM 869 C CA . GLU A 1 111 ? -3.304 9.056 -9.211 1.00 88.94 111 GLU A CA 1
ATOM 870 C C . GLU A 1 111 ? -2.363 8.352 -8.217 1.00 88.94 111 GLU A C 1
ATOM 872 O O . GLU A 1 111 ? -2.673 8.273 -7.033 1.00 88.94 111 GLU A O 1
ATOM 877 N N . LEU A 1 112 ? -1.202 7.859 -8.666 1.00 91.06 112 LEU A N 1
ATOM 878 C CA . LEU A 1 112 ? -0.262 7.096 -7.830 1.00 91.06 112 LEU A CA 1
ATOM 879 C C . LEU A 1 112 ? 0.273 7.893 -6.632 1.00 91.06 112 LEU A C 1
ATOM 881 O O . LEU A 1 112 ? 0.526 7.314 -5.573 1.00 91.06 112 LEU A O 1
ATOM 885 N N . GLU A 1 113 ? 0.421 9.209 -6.798 1.00 91.94 113 GLU A N 1
ATOM 886 C CA . GLU A 1 113 ? 0.853 10.146 -5.753 1.00 91.94 113 GLU A CA 1
ATOM 887 C C . GLU A 1 113 ? -0.308 10.629 -4.870 1.00 91.94 113 GLU A C 1
ATOM 889 O O . GLU A 1 113 ? -0.066 11.198 -3.807 1.00 91.94 113 GLU A O 1
ATOM 894 N N . ASN A 1 114 ? -1.562 10.420 -5.288 1.00 93.31 114 ASN A N 1
ATOM 895 C CA . ASN A 1 114 ? -2.717 10.986 -4.603 1.00 93.31 114 ASN A CA 1
ATOM 896 C C . ASN A 1 114 ? -2.973 10.227 -3.303 1.00 93.31 114 ASN A C 1
ATOM 898 O O . ASN A 1 114 ? -3.401 9.070 -3.319 1.00 93.31 114 ASN A O 1
ATOM 902 N N . SER A 1 115 ? -2.742 10.901 -2.180 1.00 95.25 115 SER A N 1
ATOM 903 C CA . SER A 1 115 ? -3.114 10.399 -0.863 1.00 95.25 115 SER A CA 1
ATOM 904 C C . SER A 1 115 ? -4.613 10.151 -0.767 1.00 95.25 115 SER A C 1
ATOM 906 O O . SER A 1 115 ? -5.436 10.916 -1.275 1.00 95.25 115 SER A O 1
ATOM 908 N N . LYS A 1 116 ? -4.946 9.051 -0.101 1.00 96.94 116 LYS A N 1
ATOM 909 C CA . LYS A 1 116 ? -6.301 8.613 0.202 1.00 96.94 116 LYS A CA 1
ATOM 910 C C . LYS A 1 116 ? -6.436 8.430 1.694 1.00 96.94 116 LYS A C 1
ATOM 912 O O . LYS A 1 116 ? -5.533 7.890 2.335 1.00 96.94 116 LYS A O 1
ATOM 917 N N . THR A 1 117 ? -7.553 8.881 2.245 1.00 98.00 117 THR A N 1
ATOM 918 C CA . THR A 1 117 ? -7.799 8.800 3.681 1.00 98.00 117 THR A CA 1
ATOM 919 C C . THR A 1 117 ? -8.450 7.463 3.997 1.00 98.00 117 THR A C 1
ATOM 921 O O . THR A 1 117 ? -9.601 7.223 3.636 1.00 98.00 117 THR A O 1
ATOM 924 N N . PHE A 1 118 ? -7.716 6.592 4.681 1.00 98.31 118 PHE A N 1
ATOM 925 C CA . PHE A 1 118 ? -8.238 5.337 5.210 1.00 98.31 118 PHE A CA 1
ATOM 926 C C . PHE A 1 118 ? -8.723 5.570 6.630 1.00 98.31 118 PHE A C 1
ATOM 928 O O . PHE A 1 118 ? -7.992 6.119 7.454 1.00 98.31 118 PHE A O 1
ATOM 935 N N . THR A 1 119 ? -9.939 5.126 6.927 1.00 98.50 119 THR A N 1
ATOM 936 C CA . THR A 1 119 ? -10.573 5.353 8.225 1.00 98.50 119 THR A CA 1
ATOM 937 C C . THR A 1 119 ? -11.180 4.068 8.769 1.00 98.50 119 THR A C 1
ATOM 939 O O . THR A 1 119 ? -11.806 3.301 8.036 1.00 98.50 119 THR A O 1
ATOM 942 N N . VAL A 1 120 ? -11.005 3.863 10.074 1.00 98.50 120 VAL A N 1
ATOM 943 C CA . VAL A 1 120 ? -11.681 2.840 10.874 1.00 98.50 120 VAL A CA 1
ATOM 944 C C . VAL A 1 120 ? -12.365 3.533 12.045 1.00 98.50 120 VAL A C 1
ATOM 946 O O . VAL A 1 120 ? -11.729 4.314 12.755 1.00 98.50 120 VAL A O 1
ATOM 949 N N . THR A 1 121 ? -13.648 3.262 12.265 1.00 98.25 121 THR A N 1
ATOM 950 C CA . THR A 1 121 ? -14.406 3.848 13.378 1.00 98.25 121 THR A CA 1
ATOM 951 C C . THR A 1 121 ? -15.393 2.854 13.981 1.00 98.25 121 THR A C 1
ATOM 953 O O . THR A 1 121 ? -15.933 2.006 13.277 1.00 98.25 121 THR A O 1
ATOM 956 N N . ASP A 1 122 ? -15.633 2.967 15.286 1.00 97.44 122 ASP A N 1
ATOM 957 C CA . ASP A 1 122 ? -16.720 2.289 16.012 1.00 97.44 122 ASP A CA 1
ATOM 958 C C . ASP A 1 122 ? -17.923 3.232 16.270 1.00 97.44 122 ASP A C 1
ATOM 960 O O . ASP A 1 122 ? -18.819 2.915 17.053 1.00 97.44 122 ASP A O 1
ATOM 964 N N . GLY A 1 123 ? -17.921 4.424 15.655 1.00 96.06 123 GLY A N 1
ATOM 965 C CA . GLY A 1 123 ? -18.887 5.505 15.874 1.00 96.06 123 GLY A CA 1
ATOM 966 C C . GLY A 1 123 ? -18.527 6.477 17.007 1.00 96.06 123 GLY A C 1
ATOM 967 O O . GLY A 1 123 ? -19.113 7.554 17.079 1.00 96.06 123 GLY A O 1
ATOM 968 N N . THR A 1 124 ? -17.563 6.138 17.870 1.00 96.75 124 THR A N 1
ATOM 969 C CA . THR A 1 124 ? -17.074 6.997 18.968 1.00 96.75 124 THR A CA 1
ATOM 970 C C . THR A 1 124 ? -15.597 7.355 18.797 1.00 96.75 124 THR A C 1
ATOM 972 O O . THR A 1 124 ? -15.209 8.514 18.925 1.00 96.75 124 THR A O 1
ATOM 975 N N . ASN A 1 125 ? -14.770 6.357 18.502 1.00 98.00 125 ASN A N 1
ATOM 976 C CA . ASN A 1 125 ? -13.348 6.460 18.235 1.00 98.00 125 ASN A CA 1
ATOM 977 C C . ASN A 1 125 ? -13.103 6.439 16.726 1.00 98.00 125 ASN A C 1
ATOM 979 O O . ASN A 1 125 ? -13.818 5.772 15.974 1.00 98.00 125 ASN A O 1
ATOM 983 N N . THR A 1 126 ? -12.034 7.105 16.296 1.00 98.25 126 THR A N 1
ATOM 984 C CA . THR A 1 126 ? -11.614 7.123 14.893 1.00 98.25 126 THR A CA 1
ATOM 985 C C . THR A 1 126 ? -10.108 6.907 14.799 1.00 98.25 126 THR A C 1
ATOM 987 O O . THR A 1 126 ? -9.326 7.570 15.482 1.00 98.25 126 THR A O 1
ATOM 990 N N . LEU A 1 127 ? -9.707 5.961 13.953 1.00 98.62 127 LEU A N 1
ATOM 991 C CA . LEU A 1 127 ? -8.345 5.762 13.471 1.00 98.62 127 LEU A CA 1
ATOM 992 C C . LEU A 1 127 ? -8.326 6.197 12.007 1.00 98.62 127 LEU A C 1
ATOM 994 O O . LEU A 1 127 ? -9.129 5.703 11.218 1.00 98.62 127 LEU A O 1
ATOM 998 N N . SER A 1 128 ? -7.429 7.112 11.649 1.00 97.94 128 SER A N 1
ATOM 999 C CA . SER A 1 128 ? -7.319 7.623 10.285 1.00 97.94 128 SER A CA 1
ATOM 1000 C C . SER A 1 128 ? -5.863 7.801 9.882 1.00 97.94 128 SER A C 1
ATOM 1002 O O . SER A 1 128 ? -5.039 8.166 10.718 1.00 97.94 128 SER A O 1
ATOM 1004 N N . GLY A 1 129 ? -5.563 7.567 8.608 1.00 97.44 129 GLY A N 1
ATOM 1005 C CA . GLY A 1 129 ? -4.240 7.775 8.024 1.00 97.44 129 GLY A CA 1
ATOM 1006 C C . GLY A 1 129 ? -4.333 8.034 6.525 1.00 97.44 129 GLY A C 1
ATOM 1007 O O . GLY A 1 129 ? -5.280 7.590 5.869 1.00 97.44 129 GLY A O 1
ATOM 1008 N N . GLU A 1 130 ? -3.367 8.777 5.995 1.00 97.56 130 GLU A N 1
ATOM 1009 C CA . GLU A 1 130 ? -3.279 9.109 4.575 1.00 97.56 130 GLU A CA 1
ATOM 1010 C C . GLU A 1 130 ? -2.231 8.238 3.888 1.00 97.56 130 GLU A C 1
ATOM 1012 O O . GLU A 1 130 ? -1.078 8.195 4.313 1.00 97.56 130 GLU A O 1
ATOM 1017 N N . TYR A 1 131 ? -2.637 7.547 2.821 1.00 97.38 131 TYR A N 1
ATOM 1018 C CA . TYR A 1 131 ? -1.766 6.619 2.103 1.00 97.38 131 TYR A CA 1
ATOM 1019 C C . TYR A 1 131 ? -1.922 6.745 0.589 1.00 97.38 131 TYR A C 1
ATOM 1021 O O . TYR A 1 131 ? -3.028 6.932 0.085 1.00 97.38 131 TYR A O 1
ATOM 1029 N N . CYS A 1 132 ? -0.819 6.588 -0.143 1.00 95.94 132 CYS A N 1
ATOM 1030 C CA . CYS A 1 132 ? -0.805 6.472 -1.602 1.00 95.94 132 CYS A CA 1
ATOM 1031 C C . CYS A 1 132 ? 0.142 5.352 -2.059 1.00 95.94 132 CYS A C 1
ATOM 1033 O O . CYS A 1 132 ? 0.941 4.830 -1.276 1.00 95.94 132 CYS A O 1
ATOM 1035 N N . ALA A 1 133 ? 0.056 4.966 -3.335 1.00 95.25 133 ALA A N 1
ATOM 1036 C CA . ALA A 1 133 ? 0.849 3.864 -3.887 1.00 95.25 133 ALA A CA 1
ATOM 1037 C C . ALA A 1 133 ? 2.362 4.125 -3.771 1.00 95.25 133 ALA A C 1
ATOM 1039 O O . ALA A 1 133 ? 3.131 3.213 -3.458 1.00 95.25 133 ALA A O 1
ATOM 1040 N N . MET A 1 134 ? 2.777 5.385 -3.935 1.00 94.44 134 MET A N 1
ATOM 1041 C CA . MET A 1 134 ? 4.184 5.781 -3.845 1.00 94.44 134 MET A CA 1
ATOM 1042 C C . MET A 1 134 ? 4.798 5.566 -2.456 1.00 94.44 134 MET A C 1
ATOM 1044 O O . MET A 1 134 ? 6.015 5.415 -2.354 1.00 94.44 134 MET A O 1
ATOM 1048 N N . MET A 1 135 ? 3.990 5.461 -1.395 1.00 96.25 135 MET A N 1
ATOM 1049 C CA . MET A 1 135 ? 4.508 5.156 -0.059 1.00 96.25 135 MET A CA 1
ATOM 1050 C C . MET A 1 135 ? 5.007 3.716 0.073 1.00 96.25 135 MET A C 1
ATOM 1052 O O . MET A 1 135 ? 6.011 3.461 0.740 1.00 96.25 135 MET A O 1
ATOM 1056 N N . TYR A 1 136 ? 4.363 2.765 -0.611 1.00 95.69 136 TYR A N 1
ATOM 1057 C CA . TYR A 1 136 ? 4.899 1.407 -0.711 1.00 95.69 136 TYR A CA 1
ATOM 1058 C C . TYR A 1 136 ? 6.201 1.395 -1.522 1.00 95.69 136 TYR A C 1
ATOM 1060 O O . TYR A 1 136 ? 7.155 0.703 -1.165 1.00 95.69 136 TYR A O 1
ATOM 1068 N N . CYS A 1 137 ? 6.274 2.204 -2.584 1.00 93.81 137 CYS A N 1
ATOM 1069 C CA . CYS A 1 137 ? 7.497 2.340 -3.368 1.00 93.81 137 CYS A CA 1
ATOM 1070 C C . CYS A 1 137 ? 8.659 2.867 -2.525 1.00 93.81 137 CYS A C 1
ATOM 1072 O O . CYS A 1 137 ? 9.741 2.284 -2.559 1.00 93.81 137 CYS A O 1
ATOM 1074 N N . TYR A 1 138 ? 8.418 3.908 -1.724 1.00 94.12 138 TYR A N 1
ATOM 1075 C CA . TYR A 1 138 ? 9.389 4.411 -0.756 1.00 94.12 138 TYR A CA 1
ATOM 1076 C C . TYR A 1 138 ? 9.858 3.298 0.186 1.00 94.12 138 TYR A C 1
ATOM 1078 O O . TYR A 1 138 ? 11.054 3.029 0.253 1.00 94.12 138 TYR A O 1
ATOM 1086 N N . GLN A 1 139 ? 8.926 2.576 0.821 1.00 93.81 139 GLN A N 1
ATOM 1087 C CA . GLN A 1 139 ? 9.246 1.486 1.749 1.00 93.81 139 GLN A CA 1
ATOM 1088 C C . GLN A 1 139 ? 10.169 0.424 1.131 1.00 93.81 139 GLN A C 1
ATOM 1090 O O . GLN A 1 139 ? 11.083 -0.052 1.804 1.00 93.81 139 GLN A O 1
ATOM 1095 N N . VAL A 1 140 ? 9.934 0.028 -0.124 1.00 94.00 140 VAL A N 1
ATOM 1096 C CA . VAL A 1 140 ? 10.767 -0.972 -0.811 1.00 94.00 140 VAL A CA 1
ATOM 1097 C C . VAL A 1 140 ? 12.136 -0.405 -1.182 1.00 94.00 140 VAL A C 1
ATOM 1099 O O . VAL A 1 140 ? 13.143 -1.073 -0.965 1.00 94.00 140 VAL A O 1
ATOM 1102 N N . LEU A 1 141 ? 12.187 0.819 -1.714 1.00 92.31 141 LEU A N 1
ATOM 1103 C CA . LEU A 1 141 ? 13.421 1.428 -2.222 1.00 92.31 141 LEU A CA 1
ATOM 1104 C C . LEU A 1 141 ? 14.367 1.915 -1.118 1.00 92.31 141 LEU A C 1
ATOM 1106 O O . LEU A 1 141 ? 15.564 2.035 -1.365 1.00 92.31 141 LEU A O 1
ATOM 1110 N N . THR A 1 142 ? 13.859 2.195 0.085 1.00 91.88 142 THR A N 1
ATOM 1111 C CA . THR A 1 142 ? 14.680 2.630 1.228 1.00 91.88 142 THR A CA 1
ATOM 1112 C C . THR A 1 142 ? 14.936 1.533 2.255 1.00 91.88 142 THR A C 1
ATOM 1114 O O . THR A 1 142 ? 15.550 1.799 3.290 1.00 91.88 142 THR A O 1
ATOM 1117 N N . ALA A 1 143 ? 14.440 0.316 2.028 1.00 92.69 143 ALA A N 1
ATOM 1118 C CA . ALA A 1 143 ? 14.735 -0.805 2.907 1.00 92.69 143 ALA A CA 1
ATOM 1119 C C . ALA A 1 143 ? 16.218 -1.193 2.835 1.00 92.69 143 ALA A C 1
ATOM 1121 O O . ALA A 1 143 ? 16.903 -0.942 1.844 1.00 92.69 143 ALA A O 1
ATOM 1122 N N . ALA A 1 144 ? 16.711 -1.834 3.897 1.00 92.56 144 ALA A N 1
ATOM 1123 C CA . ALA A 1 144 ? 18.058 -2.385 3.896 1.00 92.56 144 ALA A CA 1
ATOM 1124 C C . ALA A 1 144 ? 18.214 -3.416 2.764 1.00 92.56 144 ALA A C 1
ATOM 1126 O O . ALA A 1 144 ? 17.278 -4.166 2.465 1.00 92.56 144 ALA A O 1
ATOM 1127 N N . GLU A 1 145 ? 19.399 -3.467 2.160 1.00 90.19 145 GLU A N 1
ATOM 1128 C CA . GLU A 1 145 ? 19.723 -4.419 1.096 1.00 90.19 145 GLU A CA 1
ATOM 1129 C C . GLU A 1 145 ? 19.383 -5.862 1.511 1.00 90.19 145 GLU A C 1
ATOM 1131 O O . GLU A 1 145 ? 19.595 -6.262 2.658 1.00 90.19 145 GLU A O 1
ATOM 1136 N N . GLY A 1 146 ? 18.791 -6.630 0.592 1.00 91.94 146 GLY A N 1
ATOM 1137 C CA . GLY A 1 146 ? 18.334 -7.999 0.848 1.00 91.94 146 GLY A CA 1
ATOM 1138 C C . GLY A 1 146 ? 17.004 -8.127 1.605 1.00 91.94 146 GLY A C 1
ATOM 1139 O O . GLY A 1 146 ? 16.522 -9.245 1.773 1.00 91.94 146 GLY A O 1
ATOM 1140 N N . THR A 1 147 ? 16.368 -7.024 2.033 1.00 94.50 147 THR A N 1
ATOM 1141 C CA . THR A 1 147 ? 15.020 -7.072 2.647 1.00 94.50 147 THR A CA 1
ATOM 1142 C C . THR A 1 147 ? 13.959 -7.531 1.645 1.00 94.50 147 THR A C 1
ATOM 1144 O O . THR A 1 147 ? 13.051 -8.287 1.988 1.00 94.50 147 THR A O 1
ATOM 1147 N N . TYR A 1 148 ? 14.076 -7.072 0.399 1.00 92.88 148 TYR A N 1
ATOM 1148 C CA . TYR A 1 148 ? 13.199 -7.432 -0.709 1.00 92.88 148 TYR A CA 1
ATOM 1149 C C . TYR A 1 148 ? 14.010 -8.106 -1.813 1.00 92.88 148 TYR A C 1
ATOM 1151 O O . TYR A 1 148 ? 15.194 -7.826 -1.971 1.00 92.88 148 TYR A O 1
ATOM 1159 N N . ALA A 1 149 ? 13.362 -8.979 -2.586 1.00 93.62 149 ALA A N 1
ATOM 1160 C CA . ALA A 1 149 ? 13.984 -9.600 -3.750 1.00 93.62 149 ALA A CA 1
ATOM 1161 C C . ALA A 1 149 ? 14.373 -8.544 -4.799 1.00 93.62 149 ALA A C 1
ATOM 1163 O O . ALA A 1 149 ? 13.584 -7.640 -5.083 1.00 93.62 149 ALA A O 1
ATOM 1164 N N . ASP A 1 150 ? 15.537 -8.703 -5.427 1.00 90.00 150 ASP A N 1
ATOM 1165 C CA . ASP A 1 150 ? 16.085 -7.738 -6.392 1.00 90.00 150 ASP A CA 1
ATOM 1166 C C . ASP A 1 150 ? 15.136 -7.454 -7.566 1.00 90.00 150 ASP A C 1
ATOM 1168 O O . ASP A 1 150 ? 14.987 -6.306 -7.995 1.00 90.00 150 ASP A O 1
ATOM 1172 N N . ASP A 1 151 ? 14.422 -8.476 -8.049 1.00 89.88 151 ASP A N 1
ATOM 1173 C CA . ASP A 1 151 ? 13.434 -8.314 -9.120 1.00 89.88 151 ASP A CA 1
ATOM 1174 C C . ASP A 1 151 ? 12.262 -7.413 -8.689 1.00 89.88 151 ASP A C 1
ATOM 1176 O O . ASP A 1 151 ? 11.751 -6.629 -9.493 1.00 89.88 151 ASP A O 1
ATOM 1180 N N . LEU A 1 152 ? 11.852 -7.480 -7.415 1.00 91.12 152 LEU A N 1
ATOM 1181 C CA . LEU A 1 152 ? 10.823 -6.594 -6.861 1.00 91.12 152 LEU A CA 1
ATOM 1182 C C . LEU A 1 152 ? 11.354 -5.165 -6.727 1.00 91.12 152 LEU A C 1
ATOM 1184 O O . LEU A 1 152 ? 10.664 -4.226 -7.119 1.00 91.12 152 LEU A O 1
ATOM 1188 N N . VAL A 1 153 ? 12.575 -4.994 -6.211 1.00 91.69 153 VAL A N 1
ATOM 1189 C CA . VAL A 1 153 ? 13.211 -3.672 -6.089 1.00 91.69 153 VAL A CA 1
ATOM 1190 C C . VAL A 1 153 ? 13.313 -3.016 -7.468 1.00 91.69 153 VAL A C 1
ATOM 1192 O O . VAL A 1 153 ? 12.916 -1.865 -7.640 1.00 91.69 153 VAL A O 1
ATOM 1195 N N . THR A 1 154 ? 13.740 -3.776 -8.477 1.00 90.81 154 THR A N 1
ATOM 1196 C CA . THR A 1 154 ? 13.850 -3.317 -9.868 1.00 90.81 154 THR A CA 1
ATOM 1197 C C . THR A 1 154 ? 12.487 -2.936 -10.449 1.00 90.81 154 THR A C 1
ATOM 1199 O O . THR A 1 154 ? 12.356 -1.885 -11.077 1.00 90.81 154 THR A O 1
ATOM 1202 N N . LEU A 1 155 ? 11.450 -3.748 -10.213 1.00 91.12 155 LEU A N 1
ATOM 1203 C CA . LEU A 1 155 ? 10.083 -3.445 -10.640 1.00 91.12 155 LEU A CA 1
ATOM 1204 C C . LEU A 1 155 ? 9.560 -2.150 -10.009 1.00 91.12 155 LEU A C 1
ATOM 1206 O O . LEU A 1 155 ? 9.041 -1.288 -10.717 1.00 91.12 155 LEU A O 1
ATOM 1210 N N . VAL A 1 156 ? 9.710 -2.001 -8.693 1.00 91.75 156 VAL A N 1
ATOM 1211 C CA . VAL A 1 156 ? 9.254 -0.817 -7.954 1.00 91.75 156 VAL A CA 1
ATOM 1212 C C . VAL A 1 156 ? 10.019 0.431 -8.380 1.00 91.75 156 VAL A C 1
ATOM 1214 O O . VAL A 1 156 ? 9.425 1.503 -8.510 1.00 91.75 156 VAL A O 1
ATOM 1217 N N . LYS A 1 157 ? 11.316 0.301 -8.658 1.00 90.62 157 LYS A N 1
ATOM 1218 C CA . LYS A 1 157 ? 12.129 1.384 -9.207 1.00 90.62 157 LYS A CA 1
ATOM 1219 C C . LYS A 1 157 ? 11.592 1.833 -10.568 1.00 90.62 157 LYS A C 1
ATOM 1221 O O . LYS A 1 157 ? 11.332 3.015 -10.764 1.00 90.62 157 LYS A O 1
ATOM 1226 N N . ALA A 1 158 ? 11.324 0.892 -11.473 1.00 88.94 158 ALA A N 1
ATOM 1227 C CA . ALA A 1 158 ? 10.736 1.185 -12.780 1.00 88.94 158 ALA A CA 1
ATOM 1228 C C . ALA A 1 158 ? 9.331 1.806 -12.674 1.00 88.94 158 ALA A C 1
ATOM 1230 O O . ALA A 1 158 ? 8.963 2.669 -13.468 1.00 88.94 158 ALA A O 1
ATOM 1231 N N . PHE A 1 159 ? 8.537 1.367 -11.696 1.00 89.69 159 PHE A N 1
ATOM 1232 C CA . PHE A 1 159 ? 7.208 1.910 -11.428 1.00 89.69 159 PHE A CA 1
ATOM 1233 C C . PHE A 1 159 ? 7.261 3.340 -10.878 1.00 89.69 159 PHE A C 1
ATOM 1235 O O . PHE A 1 159 ? 6.466 4.185 -11.279 1.00 89.69 159 PHE A O 1
ATOM 1242 N N . SER A 1 160 ? 8.233 3.631 -10.015 1.00 89.31 160 SER A N 1
ATOM 1243 C CA . 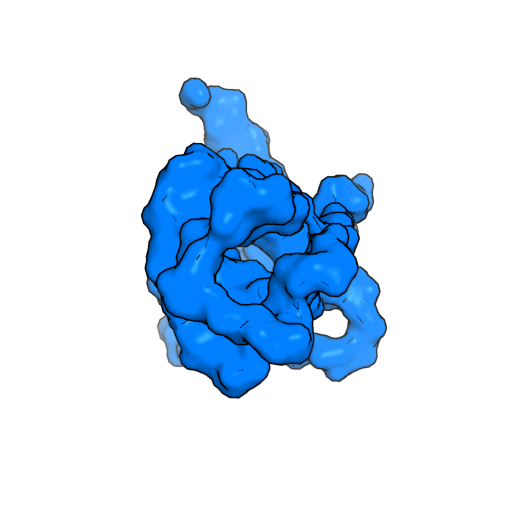SER A 1 160 ? 8.450 4.975 -9.469 1.00 89.31 160 SER A CA 1
ATOM 1244 C C . SER A 1 160 ? 8.899 5.960 -10.553 1.00 89.31 160 SER A C 1
ATOM 1246 O O . SER A 1 160 ? 8.431 7.094 -10.580 1.00 89.31 160 SER A O 1
ATOM 1248 N N . ASP A 1 161 ? 9.734 5.506 -11.493 1.00 86.88 161 ASP A N 1
ATOM 1249 C CA . ASP A 1 161 ? 10.118 6.272 -12.689 1.00 86.88 161 ASP A CA 1
ATOM 1250 C C . ASP A 1 161 ? 8.910 6.574 -13.579 1.00 86.88 161 ASP A C 1
ATOM 1252 O O . ASP A 1 161 ? 8.700 7.699 -14.039 1.00 86.88 161 ASP A O 1
ATOM 1256 N N . TYR A 1 162 ? 8.054 5.571 -13.767 1.00 85.62 162 TYR A N 1
ATOM 1257 C CA . TYR A 1 162 ? 6.805 5.740 -14.490 1.00 85.62 162 TYR A CA 1
ATOM 1258 C C . TYR A 1 162 ? 5.880 6.771 -13.822 1.00 85.62 162 TYR A C 1
ATOM 1260 O O . TYR A 1 162 ? 5.336 7.622 -14.520 1.00 85.62 162 TYR A O 1
ATOM 1268 N N . ALA A 1 163 ? 5.739 6.750 -12.493 1.00 85.50 163 ALA A N 1
ATOM 1269 C CA . ALA A 1 163 ? 4.955 7.746 -11.760 1.00 85.50 163 ALA A CA 1
ATOM 1270 C C . ALA A 1 163 ? 5.543 9.163 -11.906 1.00 85.50 163 ALA A C 1
ATOM 1272 O O . ALA A 1 163 ? 4.828 10.098 -12.272 1.00 85.50 163 ALA A O 1
ATOM 1273 N N . TYR A 1 164 ? 6.859 9.305 -11.722 1.00 83.69 164 TYR A N 1
ATOM 1274 C CA . TYR A 1 164 ? 7.570 10.577 -11.859 1.00 83.69 164 TYR A CA 1
ATOM 1275 C C . TYR A 1 164 ? 7.415 11.185 -13.263 1.00 83.69 164 TYR A C 1
ATOM 1277 O O . TYR A 1 164 ? 7.113 12.371 -13.414 1.00 83.69 164 TYR A O 1
ATOM 1285 N N . THR A 1 165 ? 7.566 10.369 -14.307 1.00 78.81 165 THR A N 1
ATOM 1286 C CA . THR A 1 165 ? 7.418 10.809 -15.704 1.00 78.81 165 THR A CA 1
ATOM 1287 C C . THR A 1 165 ? 5.959 11.051 -16.095 1.00 78.81 165 THR A C 1
ATOM 1289 O O . THR A 1 165 ? 5.675 11.960 -16.875 1.00 78.81 165 THR A O 1
ATOM 1292 N N . ALA A 1 166 ? 5.003 10.312 -15.525 1.00 73.88 166 ALA A N 1
ATOM 1293 C CA . ALA A 1 166 ? 3.581 10.553 -15.755 1.00 73.88 166 ALA A CA 1
ATOM 1294 C C . ALA A 1 166 ? 3.149 11.951 -15.286 1.00 73.88 166 ALA A C 1
ATOM 1296 O O . ALA A 1 166 ? 2.264 12.540 -15.899 1.00 73.88 166 ALA A O 1
ATOM 1297 N N . LYS A 1 167 ? 3.799 12.535 -14.274 1.00 64.75 167 LYS A N 1
ATOM 1298 C CA . LYS A 1 167 ? 3.521 13.910 -13.830 1.00 64.75 167 LYS A CA 1
ATOM 1299 C C . LYS A 1 167 ? 3.737 14.956 -14.928 1.00 64.75 167 LYS A C 1
ATOM 1301 O O . LYS A 1 167 ? 2.944 15.887 -15.043 1.00 64.75 167 LYS A O 1
ATOM 1306 N N . SER A 1 168 ? 4.780 14.807 -15.749 1.00 61.50 168 SER A N 1
ATOM 1307 C CA . SER A 1 168 ? 5.081 15.754 -16.834 1.00 61.50 168 SER A CA 1
ATOM 1308 C C . SER A 1 168 ? 4.231 15.522 -18.087 1.00 61.50 168 SER A C 1
ATOM 1310 O O . SER A 1 168 ? 3.983 16.463 -18.836 1.00 61.50 168 SER A O 1
ATOM 1312 N N . VAL A 1 169 ? 3.751 14.292 -18.299 1.00 59.03 169 VAL A N 1
ATOM 1313 C CA . VAL A 1 169 ? 2.986 13.886 -19.494 1.00 59.03 169 VAL A CA 1
ATOM 1314 C C . VAL A 1 169 ? 1.469 13.984 -19.282 1.00 59.03 169 VAL A C 1
ATOM 1316 O O . VAL A 1 169 ? 0.739 14.347 -20.200 1.00 59.03 169 VAL A O 1
ATOM 1319 N N . CYS A 1 170 ? 0.986 13.677 -18.077 1.00 55.31 170 CYS A N 1
ATOM 1320 C CA . CYS A 1 170 ? -0.435 13.622 -17.716 1.00 55.31 170 CYS A CA 1
ATOM 1321 C C . CYS A 1 170 ? -0.892 14.813 -16.854 1.00 55.31 170 CYS A C 1
ATOM 1323 O O . CYS A 1 170 ? -2.056 14.859 -16.462 1.00 55.31 170 CYS A O 1
ATOM 1325 N N . GLY A 1 171 ? -0.008 15.773 -16.553 1.00 46.94 171 GLY A N 1
ATOM 1326 C CA . GLY A 1 171 ? -0.266 16.947 -15.705 1.00 46.94 171 GLY A CA 1
ATOM 1327 C C . GLY A 1 171 ? -1.197 18.013 -16.303 1.00 46.94 171 GLY A C 1
ATOM 1328 O O . GLY A 1 171 ? -1.115 19.182 -15.939 1.00 46.94 171 GLY A O 1
ATOM 1329 N N . SER A 1 172 ? -2.064 17.657 -17.246 1.00 38.81 172 SER A N 1
ATOM 1330 C CA . SER A 1 172 ? -3.073 18.555 -17.808 1.00 38.81 172 SER A CA 1
ATOM 1331 C C . SER A 1 172 ? -4.345 17.769 -18.089 1.00 38.81 172 SER A C 1
ATOM 1333 O O . SER A 1 172 ? -4.467 17.170 -19.152 1.00 38.81 172 SER A O 1
ATOM 1335 N N . ASN A 1 173 ? -5.256 17.755 -17.117 1.00 37.34 173 ASN A N 1
ATOM 1336 C CA . ASN A 1 173 ? -6.702 17.631 -17.308 1.00 37.34 173 ASN A CA 1
ATOM 1337 C C . ASN A 1 173 ? -7.410 18.220 -16.091 1.00 37.34 173 ASN A C 1
ATOM 1339 O O . ASN A 1 173 ? -7.168 17.701 -14.979 1.00 37.34 173 ASN A O 1
#

pLDDT: mean 89.59, std 10.76, range [37.34, 98.62]

Sequence (173 aa):
MNYGACSQKYFNKAVDDLANKNLNSYDQEIPDRFDGYINGFVAEKAENGVLGQFAGLSMVLKSETTLNIFYEPKEGIDVSKLTFSVDGKEITPVKRGQYYILSLENIKANELENSKTFTVTDGTNTLSGEYCAMMYCYQVLTAAEGTYADDLVTLVKAFSDYAYTAKSVCGSN